Protein AF-A0A014N9P8-F1 (afdb_monomer_lite)

Foldseek 3Di:
DVVVVVVVVVVVVVVVVVLVCQLPPDKDFDAKDDPPLEIETEIQDHRPDPVSRVVVCVVCVVVRCVVHVQDDDPSHRQKYWYFNQVPHFDACPPDPWAADPPDDDRRRTGRGGTPKMWGQDPVRDIDIDD

Organism: NCBI:txid69222

Radius of gyration: 18.59 Å; chains: 1; bounding box: 50×36×54 Å

pLDDT: mean 93.54, std 6.25, range [63.34, 98.69]

Structure (mmCIF, N/CA/C/O backbone):
data_AF-A0A014N9P8-F1
#
_entry.id   AF-A0A014N9P8-F1
#
loop_
_atom_site.group_PDB
_atom_site.id
_atom_site.type_symbol
_atom_site.label_atom_id
_atom_site.label_alt_id
_atom_site.label_comp_id
_atom_site.label_asym_id
_atom_site.label_entity_id
_atom_site.label_seq_id
_atom_site.pdbx_PDB_ins_code
_atom_site.Cartn_x
_atom_site.Cartn_y
_atom_site.Cartn_z
_atom_site.occupancy
_atom_site.B_iso_or_equiv
_atom_site.auth_seq_id
_atom_site.auth_comp_id
_atom_site.auth_asym_id
_atom_site.auth_atom_id
_atom_site.pdbx_PDB_model_num
ATOM 1 N N . MET A 1 1 ? -34.669 -3.360 32.667 1.00 63.34 1 MET A N 1
ATOM 2 C CA . MET A 1 1 ? -33.679 -2.281 32.424 1.00 63.34 1 MET A CA 1
ATOM 3 C C . MET A 1 1 ? -32.235 -2.732 32.651 1.00 63.34 1 MET A C 1
ATOM 5 O O . MET A 1 1 ? -31.502 -2.771 31.678 1.00 63.34 1 MET A O 1
ATOM 9 N N . LYS A 1 2 ? -31.820 -3.167 33.856 1.00 69.12 2 LYS A N 1
ATOM 10 C CA . LYS A 1 2 ? -30.420 -3.582 34.131 1.00 69.12 2 LYS A CA 1
ATOM 11 C C . LYS A 1 2 ? -29.882 -4.689 33.203 1.00 69.12 2 LYS A C 1
ATOM 13 O O . LYS A 1 2 ? -28.796 -4.543 32.670 1.00 69.12 2 LYS A O 1
ATOM 18 N N . ARG A 1 3 ? -30.655 -5.754 32.942 1.00 73.12 3 ARG A N 1
ATOM 19 C CA . ARG A 1 3 ? -30.261 -6.848 32.021 1.00 73.12 3 ARG A CA 1
ATOM 20 C C . ARG A 1 3 ? -30.057 -6.391 30.569 1.00 73.12 3 ARG A C 1
ATOM 22 O O . ARG A 1 3 ? -29.154 -6.878 29.906 1.00 73.12 3 ARG A O 1
ATOM 29 N N . ILE A 1 4 ? -30.867 -5.435 30.113 1.00 80.25 4 ILE A N 1
ATOM 30 C CA . ILE A 1 4 ? -30.742 -4.837 28.776 1.00 80.25 4 ILE A CA 1
ATOM 31 C C . ILE A 1 4 ? -29.483 -3.961 28.726 1.00 80.25 4 ILE A C 1
ATOM 33 O O . ILE A 1 4 ? -28.699 -4.089 27.798 1.00 80.25 4 ILE A O 1
ATOM 37 N N . LEU A 1 5 ? -29.229 -3.167 29.774 1.00 83.31 5 LEU A N 1
ATOM 38 C CA . LEU A 1 5 ? -27.993 -2.387 29.921 1.00 83.31 5 LEU A CA 1
ATOM 39 C C . LEU A 1 5 ? -26.731 -3.265 29.898 1.00 83.31 5 LEU A C 1
ATOM 41 O O . LEU A 1 5 ? -25.787 -2.945 29.182 1.00 83.31 5 LEU A O 1
ATOM 45 N N . PHE A 1 6 ? -26.721 -4.383 30.633 1.00 85.50 6 PHE A N 1
ATOM 46 C CA . PHE A 1 6 ? -25.605 -5.337 30.608 1.00 85.50 6 PHE A CA 1
ATOM 47 C C . PHE A 1 6 ? -25.421 -5.983 29.228 1.00 85.50 6 PHE A C 1
ATOM 49 O O . PHE A 1 6 ? -24.288 -6.122 28.773 1.00 85.50 6 PHE A O 1
ATOM 56 N N . GLY A 1 7 ? -26.515 -6.325 28.539 1.00 90.12 7 GLY A N 1
ATOM 57 C CA . GLY A 1 7 ? -26.466 -6.835 27.166 1.00 90.12 7 GLY A CA 1
ATOM 58 C C . GLY A 1 7 ? -25.873 -5.821 26.183 1.00 90.12 7 GLY A C 1
ATOM 59 O O . GLY A 1 7 ? -24.963 -6.158 25.431 1.00 90.12 7 GLY A O 1
ATOM 60 N N . CYS A 1 8 ? -26.322 -4.564 26.230 1.00 91.69 8 CYS A N 1
ATOM 61 C CA . CYS A 1 8 ? -25.785 -3.490 25.392 1.00 91.69 8 CYS A CA 1
ATOM 62 C C . CYS A 1 8 ? -24.295 -3.243 25.655 1.00 91.69 8 CYS A C 1
ATOM 64 O O . CYS A 1 8 ? -23.521 -3.136 24.707 1.00 91.69 8 CYS A O 1
ATOM 66 N N . LEU A 1 9 ? -23.879 -3.204 26.925 1.00 94.19 9 LEU A N 1
ATOM 67 C CA . LEU A 1 9 ? -22.472 -3.029 27.286 1.00 94.19 9 LEU A CA 1
ATOM 68 C C . LEU A 1 9 ? -21.600 -4.155 26.714 1.00 94.19 9 LEU A C 1
ATOM 70 O O . LEU A 1 9 ? -20.532 -3.889 26.171 1.00 94.19 9 LEU A O 1
ATOM 74 N N . PHE A 1 10 ? -22.068 -5.403 26.785 1.00 95.00 10 PHE A N 1
ATOM 75 C CA . PHE A 1 10 ? -21.344 -6.551 26.242 1.00 95.00 10 PHE A CA 1
ATOM 76 C C . PHE A 1 10 ? -21.164 -6.464 24.720 1.00 95.00 10 PHE A C 1
ATOM 78 O O . PHE A 1 10 ? -20.062 -6.677 24.218 1.00 95.00 10 PHE A O 1
ATOM 85 N N . VAL A 1 11 ? -22.212 -6.074 23.987 1.00 96.44 11 VAL A N 1
ATOM 86 C CA . VAL A 1 11 ? -22.134 -5.873 22.530 1.00 96.44 11 VAL A CA 1
ATOM 87 C C . VAL A 1 11 ? -21.143 -4.761 22.174 1.00 96.44 11 VAL A C 1
ATOM 89 O O . VAL A 1 11 ? -20.332 -4.936 21.267 1.00 96.44 11 VAL A O 1
ATOM 92 N N . VAL A 1 12 ? -21.152 -3.648 22.914 1.00 96.56 12 VAL A N 1
ATOM 93 C CA . VAL A 1 12 ? -20.202 -2.541 22.707 1.00 96.56 12 VAL A CA 1
ATOM 94 C C . VAL A 1 12 ? -18.761 -3.000 22.938 1.00 96.56 12 VAL A C 1
ATOM 96 O O . VAL A 1 12 ? -17.890 -2.698 22.127 1.00 96.56 12 VAL A O 1
ATOM 99 N N . LEU A 1 13 ? -18.500 -3.780 23.990 1.00 97.00 13 LEU A N 1
ATOM 100 C CA . LEU A 1 13 ? -17.162 -4.315 24.260 1.00 97.00 13 LEU A CA 1
ATOM 101 C C . LEU A 1 13 ? -16.676 -5.256 23.149 1.00 97.00 13 LEU A C 1
ATOM 103 O O . LEU A 1 13 ? -15.519 -5.157 22.738 1.00 97.00 13 LEU A O 1
ATOM 107 N N . ILE A 1 14 ? -17.550 -6.119 22.620 1.00 97.44 14 ILE A N 1
ATOM 108 C CA . ILE A 1 14 ? -17.218 -6.985 21.477 1.00 97.44 14 ILE A CA 1
ATOM 109 C C . ILE A 1 14 ? -16.903 -6.149 20.237 1.00 97.44 14 ILE A C 1
ATOM 111 O O . ILE A 1 14 ? -15.917 -6.424 19.550 1.00 97.44 14 ILE A O 1
ATOM 115 N N . ALA A 1 15 ? -17.710 -5.125 19.950 1.00 96.81 15 ALA A N 1
ATOM 116 C CA . ALA A 1 15 ? -17.495 -4.251 18.802 1.00 96.81 15 ALA A CA 1
ATOM 117 C C . ALA A 1 15 ? -16.147 -3.523 18.902 1.00 96.81 15 ALA A C 1
ATOM 119 O O . ALA A 1 15 ? -15.374 -3.530 17.944 1.00 96.81 15 ALA A O 1
ATOM 120 N N . ILE A 1 16 ? -15.821 -2.981 20.079 1.00 96.56 16 ILE A N 1
ATOM 121 C CA . ILE A 1 16 ? -14.535 -2.329 20.350 1.00 96.56 16 ILE A CA 1
ATOM 122 C C . ILE A 1 16 ? -13.377 -3.321 20.183 1.00 96.56 16 ILE A C 1
ATOM 124 O O . ILE A 1 16 ? -12.419 -3.033 19.466 1.00 96.56 16 ILE A O 1
ATOM 128 N N . GLY A 1 17 ? -13.466 -4.507 20.792 1.00 97.25 17 GLY A N 1
ATOM 129 C CA . GLY A 1 17 ? -12.430 -5.538 20.680 1.00 97.25 17 GLY A CA 1
ATOM 130 C C . GLY A 1 17 ? -12.198 -5.980 19.233 1.00 97.25 17 GLY A C 1
ATOM 131 O O . GLY A 1 17 ? -11.056 -6.076 18.784 1.00 97.25 17 GLY A O 1
ATOM 132 N N . THR A 1 18 ? -13.279 -6.165 18.474 1.00 96.62 18 THR A N 1
ATOM 133 C CA . THR A 1 18 ? -13.226 -6.516 17.048 1.00 96.62 18 THR A CA 1
ATOM 134 C C . THR A 1 18 ? -12.590 -5.395 16.232 1.00 96.62 18 THR A C 1
ATOM 136 O O . THR A 1 18 ? -11.718 -5.653 15.406 1.00 96.62 18 THR A O 1
ATOM 139 N N . PHE A 1 19 ? -12.970 -4.143 16.490 1.00 96.62 19 PHE A N 1
ATOM 140 C CA . PHE A 1 19 ? -12.405 -2.979 15.817 1.00 96.62 19 PHE A CA 1
ATOM 141 C C . PHE A 1 19 ? -10.894 -2.851 16.055 1.00 96.62 19 PHE A C 1
ATOM 143 O O . PHE A 1 19 ? -10.130 -2.649 15.106 1.00 96.62 19 PHE A O 1
ATOM 150 N N . PHE A 1 20 ? -10.440 -3.028 17.299 1.00 95.94 20 PHE A N 1
ATOM 151 C CA . PHE A 1 20 ? -9.013 -3.036 17.617 1.00 95.94 20 PHE A CA 1
ATOM 152 C C . PHE A 1 20 ? -8.287 -4.197 16.939 1.00 95.94 20 PHE A C 1
ATOM 154 O O . PHE A 1 20 ? -7.229 -3.987 16.346 1.00 95.94 20 PHE A O 1
ATOM 161 N N . TRP A 1 21 ? -8.851 -5.404 16.965 1.00 96.25 21 TRP A N 1
ATOM 162 C CA . TRP A 1 21 ? -8.252 -6.558 16.297 1.00 96.25 21 TRP A CA 1
ATOM 163 C C . TRP A 1 21 ? -8.127 -6.349 14.779 1.00 96.25 21 TRP A C 1
ATOM 165 O O . TRP A 1 21 ? -7.069 -6.613 14.206 1.00 96.25 21 TRP A O 1
ATOM 175 N N . LEU A 1 22 ? -9.158 -5.803 14.125 1.00 94.88 22 LEU A N 1
ATOM 176 C CA . LEU A 1 22 ? -9.151 -5.549 12.681 1.00 94.88 22 LEU A CA 1
ATOM 177 C C . LEU A 1 22 ? -8.099 -4.518 12.251 1.00 94.88 22 LEU A C 1
ATOM 179 O O . LEU A 1 22 ? -7.551 -4.655 11.162 1.00 94.88 22 LEU A O 1
ATOM 183 N N . ASN A 1 23 ? -7.778 -3.534 13.094 1.00 95.19 23 ASN A N 1
ATOM 184 C CA . ASN A 1 23 ? -6.745 -2.537 12.792 1.00 95.19 23 ASN A CA 1
ATOM 185 C C . ASN A 1 23 ? -5.313 -2.999 13.115 1.00 95.19 23 ASN A C 1
ATOM 187 O O . ASN A 1 23 ? -4.370 -2.439 12.566 1.00 95.19 23 ASN A O 1
ATOM 191 N N . ASN A 1 24 ? -5.138 -4.004 13.981 1.00 92.50 24 ASN A N 1
ATOM 192 C CA . ASN A 1 24 ? -3.812 -4.461 14.431 1.00 92.50 24 ASN A CA 1
ATOM 193 C C . ASN A 1 24 ? -3.404 -5.840 13.891 1.00 92.50 24 ASN A C 1
ATOM 195 O O . ASN A 1 24 ? -2.272 -6.277 14.103 1.00 92.50 24 ASN A O 1
ATOM 199 N N . ARG A 1 25 ? -4.303 -6.555 13.206 1.00 93.94 25 ARG A N 1
ATOM 200 C CA . ARG A 1 25 ? -3.975 -7.828 12.549 1.00 93.94 25 ARG A CA 1
ATOM 201 C C . ARG A 1 25 ? -2.889 -7.636 11.491 1.00 93.94 25 ARG A C 1
ATOM 203 O O . ARG A 1 25 ? -2.851 -6.626 10.793 1.00 93.94 25 ARG A O 1
ATOM 210 N N . SER A 1 26 ? -2.038 -8.647 11.337 1.00 95.12 26 SER A N 1
ATOM 211 C CA . SER A 1 26 ? -0.951 -8.605 10.365 1.00 95.12 26 SER A CA 1
ATOM 212 C C . SER A 1 26 ? -1.462 -8.502 8.924 1.00 95.12 26 SER A C 1
ATOM 214 O O . SER A 1 26 ? -2.459 -9.127 8.521 1.00 95.12 26 SER A O 1
ATOM 216 N N . VAL A 1 27 ? -0.733 -7.702 8.151 1.00 98.25 27 VAL A N 1
ATOM 217 C CA . VAL A 1 27 ? -0.870 -7.578 6.702 1.00 98.25 27 VAL A CA 1
ATOM 218 C C . VAL A 1 27 ? 0.198 -8.442 6.050 1.00 98.25 27 VAL A C 1
ATOM 220 O O . VAL A 1 27 ? 1.367 -8.400 6.429 1.00 98.25 27 VAL A O 1
ATOM 223 N N . THR A 1 28 ? -0.210 -9.223 5.060 1.00 98.25 28 THR A N 1
ATOM 224 C CA . THR A 1 28 ? 0.690 -10.022 4.233 1.00 98.25 28 THR A CA 1
ATOM 225 C C . THR A 1 28 ? 0.822 -9.339 2.886 1.00 98.25 28 THR A C 1
ATOM 227 O O . THR A 1 28 ? -0.183 -9.145 2.201 1.00 98.25 28 THR A O 1
ATOM 230 N N . VAL A 1 29 ? 2.057 -9.002 2.516 1.00 98.56 29 VAL A N 1
ATOM 231 C CA . VAL A 1 29 ? 2.391 -8.501 1.181 1.00 98.56 29 VAL A CA 1
ATOM 232 C C . VAL A 1 29 ? 2.647 -9.696 0.277 1.00 98.56 29 VAL A C 1
ATOM 234 O O . VAL A 1 29 ? 3.582 -10.468 0.508 1.00 98.56 29 VAL A O 1
ATOM 237 N N . ILE A 1 30 ? 1.763 -9.867 -0.694 1.00 98.12 30 ILE A N 1
ATOM 238 C CA . ILE A 1 30 ? 1.678 -11.045 -1.553 1.00 98.12 30 ILE A CA 1
ATOM 239 C C . ILE A 1 30 ? 2.606 -10.855 -2.740 1.00 98.12 30 ILE A C 1
ATOM 241 O O . ILE A 1 30 ? 3.478 -11.693 -2.952 1.00 98.12 30 ILE A O 1
ATOM 245 N N . ASP A 1 31 ? 2.468 -9.728 -3.434 1.00 97.62 31 ASP A N 1
ATOM 246 C CA . ASP A 1 31 ? 3.249 -9.433 -4.629 1.00 97.62 31 ASP A CA 1
ATOM 247 C C . ASP A 1 31 ? 3.417 -7.920 -4.845 1.00 97.62 31 ASP A C 1
ATOM 249 O O . ASP A 1 31 ? 2.795 -7.105 -4.148 1.00 97.62 31 AS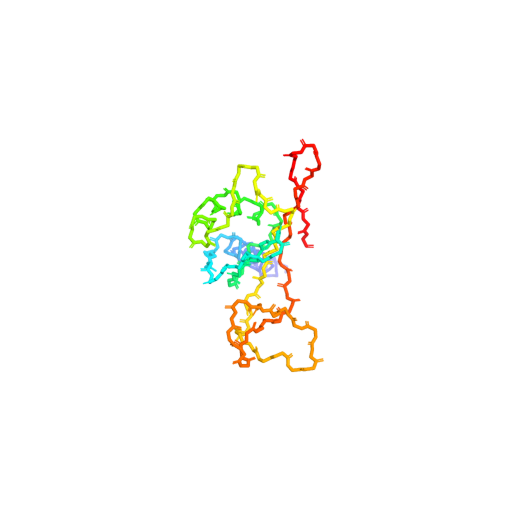P A O 1
ATOM 253 N N . GLY A 1 32 ? 4.281 -7.545 -5.780 1.00 97.12 32 GLY A N 1
ATOM 254 C CA . GLY A 1 32 ? 4.555 -6.167 -6.142 1.00 97.12 32 GLY A CA 1
ATOM 255 C C . GLY A 1 32 ? 5.070 -6.050 -7.570 1.00 97.12 32 GLY A C 1
ATOM 256 O O . GLY A 1 32 ? 6.019 -6.729 -7.949 1.00 97.12 32 GLY A O 1
ATOM 257 N N . HIS A 1 33 ? 4.475 -5.135 -8.327 1.00 95.75 33 HIS A N 1
ATOM 258 C CA . HIS A 1 33 ? 4.806 -4.866 -9.722 1.00 95.75 33 HIS A CA 1
ATOM 259 C C . HIS A 1 33 ? 5.255 -3.415 -9.870 1.00 95.75 33 HIS A C 1
ATOM 261 O O . HIS A 1 33 ? 4.723 -2.515 -9.215 1.00 95.75 33 HIS A O 1
ATOM 267 N N . TYR A 1 34 ? 6.237 -3.171 -10.734 1.00 93.00 34 TYR A N 1
ATOM 268 C CA . TYR A 1 34 ? 6.666 -1.825 -11.100 1.00 93.00 34 TYR A CA 1
ATOM 269 C C . TYR A 1 34 ? 6.696 -1.697 -12.618 1.00 93.00 34 TYR A C 1
ATOM 271 O O . TYR A 1 34 ? 7.602 -2.194 -13.286 1.00 93.00 34 TYR A O 1
ATOM 279 N N . VAL A 1 35 ? 5.682 -1.028 -13.166 1.00 84.19 35 VAL A N 1
ATOM 280 C CA . VAL A 1 35 ? 5.466 -0.927 -14.610 1.00 84.19 35 VAL A CA 1
ATOM 281 C C . VAL A 1 35 ? 5.108 0.513 -14.974 1.00 84.19 35 VAL A C 1
ATOM 283 O O . VAL A 1 35 ? 4.285 1.169 -14.329 1.00 84.19 35 VAL A O 1
ATOM 286 N N . ARG A 1 36 ? 5.751 1.028 -16.033 1.00 81.19 36 ARG A N 1
ATOM 287 C CA . ARG A 1 36 ? 5.480 2.353 -16.633 1.00 81.19 36 ARG A CA 1
ATOM 288 C C . ARG A 1 36 ? 5.507 3.520 -15.625 1.00 81.19 36 ARG A C 1
ATOM 290 O O . ARG A 1 36 ? 4.719 4.453 -15.730 1.00 81.19 36 ARG A O 1
ATOM 297 N N . GLY A 1 37 ? 6.415 3.481 -14.647 1.00 82.81 37 GLY A N 1
ATOM 298 C CA . GLY A 1 37 ? 6.586 4.566 -13.667 1.00 82.81 37 GLY A CA 1
ATOM 299 C C . GLY A 1 37 ? 5.556 4.581 -12.530 1.00 82.81 37 GLY A C 1
ATOM 300 O O . GLY A 1 37 ? 5.541 5.520 -11.732 1.00 82.81 37 GLY A O 1
ATOM 301 N N . SER A 1 38 ? 4.730 3.538 -12.431 1.00 90.50 38 SER A N 1
ATOM 302 C CA . SER A 1 38 ? 3.800 3.298 -11.326 1.00 90.50 38 SER A CA 1
ATOM 303 C C . SER A 1 38 ? 4.131 1.976 -10.641 1.00 90.50 38 SER A C 1
ATOM 305 O O . SER A 1 38 ? 4.625 1.055 -11.294 1.00 90.50 38 SER A O 1
ATOM 307 N N . ALA A 1 39 ? 3.880 1.882 -9.338 1.00 95.69 39 ALA A N 1
ATOM 308 C CA . ALA A 1 39 ? 4.013 0.625 -8.612 1.00 95.69 39 ALA A CA 1
ATOM 309 C C . ALA A 1 39 ? 2.651 0.118 -8.141 1.00 95.69 39 ALA A C 1
ATOM 311 O O . ALA A 1 39 ? 1.794 0.893 -7.713 1.00 95.69 39 ALA A O 1
ATOM 312 N N . GLN A 1 40 ? 2.465 -1.192 -8.188 1.00 97.12 40 GLN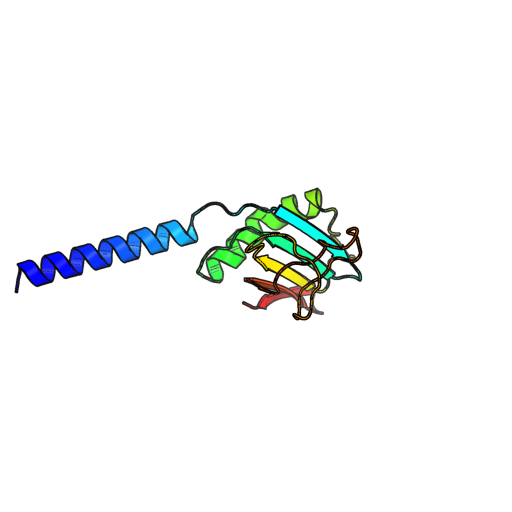 A N 1
ATOM 313 C CA . GLN A 1 40 ? 1.299 -1.886 -7.668 1.00 97.12 40 GLN A CA 1
ATOM 314 C C . GLN A 1 40 ? 1.768 -2.811 -6.554 1.00 97.12 40 GLN A C 1
ATOM 316 O O . GLN A 1 40 ? 2.649 -3.634 -6.770 1.00 97.12 40 GLN A O 1
ATOM 321 N N . VAL A 1 41 ? 1.200 -2.679 -5.360 1.00 98.25 41 VAL A N 1
ATOM 322 C CA . VAL A 1 41 ? 1.505 -3.542 -4.213 1.00 98.25 41 VAL A CA 1
ATOM 323 C C . VAL A 1 41 ? 0.256 -4.331 -3.869 1.00 98.25 41 VAL A C 1
ATOM 325 O O . VAL A 1 41 ? -0.803 -3.756 -3.627 1.00 98.25 41 VAL A O 1
ATOM 328 N N . ILE A 1 42 ? 0.368 -5.651 -3.829 1.00 98.44 42 ILE A N 1
ATOM 329 C CA . ILE A 1 42 ? -0.765 -6.542 -3.602 1.00 98.44 42 ILE A CA 1
ATOM 330 C C . ILE A 1 42 ? -0.681 -7.077 -2.181 1.00 98.44 42 ILE A C 1
ATOM 332 O O . ILE A 1 42 ? 0.303 -7.706 -1.778 1.00 98.44 42 ILE A O 1
ATOM 336 N N . VAL A 1 43 ? -1.732 -6.840 -1.405 1.00 98.69 43 VAL A N 1
ATOM 337 C CA . VAL A 1 43 ? -1.818 -7.266 -0.008 1.00 98.69 43 VAL A CA 1
ATOM 338 C C . VAL A 1 43 ? -3.087 -8.062 0.235 1.00 98.69 43 VAL A C 1
ATOM 340 O O . VAL A 1 43 ? -4.095 -7.917 -0.453 1.00 98.69 43 VAL A O 1
ATOM 343 N N . ASN A 1 44 ? -3.079 -8.903 1.262 1.00 98.12 44 ASN A N 1
ATOM 344 C CA . ASN A 1 44 ? -4.293 -9.625 1.643 1.00 98.12 44 ASN A CA 1
ATOM 345 C C . ASN A 1 44 ? -5.372 -8.723 2.273 1.00 98.12 44 ASN A C 1
ATOM 347 O O . ASN A 1 44 ? -6.525 -9.140 2.349 1.00 98.12 44 ASN A O 1
ATOM 351 N N . ARG A 1 45 ? -4.991 -7.558 2.810 1.00 97.12 45 ARG A N 1
ATOM 352 C CA . ARG A 1 45 ? -5.843 -6.553 3.479 1.00 97.12 45 ARG A CA 1
ATOM 353 C C . ARG A 1 45 ? -4.996 -5.364 3.934 1.00 97.12 45 ARG A C 1
ATOM 355 O O . ARG A 1 45 ? -3.783 -5.497 4.046 1.00 97.12 45 ARG A O 1
ATOM 362 N N . LEU A 1 46 ? -5.652 -4.282 4.340 1.00 97.88 46 LEU A N 1
ATOM 363 C CA . LEU A 1 46 ? -5.073 -3.223 5.170 1.00 97.88 46 LEU A CA 1
ATOM 364 C C . LEU A 1 46 ? -5.909 -3.020 6.451 1.00 97.88 46 LEU A C 1
ATOM 366 O O . LEU A 1 46 ? -7.023 -3.550 6.535 1.00 97.88 46 LEU A O 1
ATOM 370 N N . PRO A 1 47 ? -5.391 -2.286 7.457 1.00 97.56 47 PRO A N 1
ATOM 371 C CA . PRO A 1 47 ? -6.197 -1.781 8.568 1.00 97.56 47 PRO A CA 1
ATOM 372 C C . PRO A 1 47 ? -7.430 -0.999 8.091 1.00 97.56 47 PRO A C 1
ATOM 374 O O . PRO A 1 47 ? -7.465 -0.496 6.969 1.00 97.56 47 PRO A O 1
ATOM 377 N N . LEU A 1 48 ? -8.441 -0.879 8.954 1.00 95.56 48 LEU A N 1
A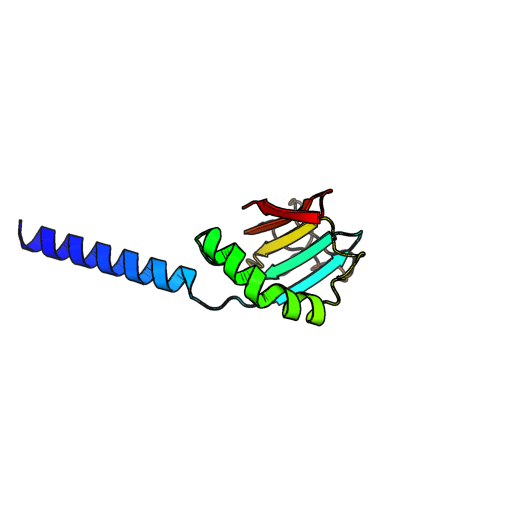TOM 378 C CA . LEU A 1 48 ? -9.692 -0.196 8.611 1.00 95.56 48 LEU A CA 1
ATOM 379 C C . LEU A 1 48 ? -9.522 1.322 8.560 1.00 95.56 48 LEU A C 1
ATOM 381 O O . LEU A 1 48 ? -10.014 1.964 7.641 1.00 95.56 48 LEU A O 1
ATOM 385 N N . LEU A 1 49 ? -8.854 1.888 9.565 1.00 97.06 49 LEU A N 1
ATOM 386 C CA . LEU A 1 49 ? -8.646 3.326 9.664 1.00 97.06 49 LEU A CA 1
ATOM 387 C C . LEU A 1 49 ? -7.566 3.782 8.692 1.00 97.06 49 LEU A C 1
ATOM 389 O O . LEU A 1 49 ? -6.462 3.241 8.705 1.00 97.06 49 LEU A O 1
ATOM 393 N N . ASP A 1 50 ? -7.837 4.856 7.963 1.00 97.81 50 ASP A N 1
ATOM 394 C CA . ASP A 1 50 ? -6.898 5.466 7.018 1.00 97.81 50 ASP A CA 1
ATOM 395 C C . ASP A 1 50 ? -5.563 5.836 7.674 1.00 97.81 50 ASP A C 1
ATOM 397 O O . ASP A 1 50 ? -4.497 5.482 7.175 1.00 97.81 50 ASP A O 1
ATOM 401 N N . SER A 1 51 ? -5.597 6.395 8.887 1.00 96.81 51 SER A N 1
ATOM 402 C CA . SER A 1 51 ? -4.385 6.652 9.681 1.00 96.81 51 SER A CA 1
ATOM 403 C C . SER A 1 51 ? -3.576 5.384 9.985 1.00 96.81 51 SER A C 1
ATOM 405 O O . SER A 1 51 ? -2.347 5.417 10.043 1.00 96.81 51 SER A O 1
ATOM 407 N N . SER A 1 52 ? -4.249 4.245 10.158 1.00 97.38 52 SER A N 1
ATOM 408 C CA . SER A 1 52 ? -3.596 2.952 10.378 1.00 97.38 52 SER A CA 1
ATOM 409 C C . SER A 1 52 ? -3.056 2.358 9.074 1.00 97.38 52 SER A C 1
ATOM 411 O O . SER A 1 52 ? -1.996 1.732 9.104 1.00 97.38 52 SER A O 1
ATOM 413 N N . LYS A 1 53 ? -3.719 2.587 7.930 1.00 98.31 53 LYS A N 1
ATOM 414 C CA . LYS A 1 53 ? -3.206 2.232 6.593 1.00 98.31 53 LYS A CA 1
ATOM 415 C C . LYS A 1 53 ? -1.916 2.998 6.277 1.00 98.31 53 LYS A C 1
ATOM 417 O O . LYS A 1 53 ? -0.924 2.374 5.903 1.00 98.31 53 LYS A O 1
ATOM 422 N N . VAL A 1 54 ? -1.903 4.312 6.522 1.00 98.31 54 VAL A N 1
ATOM 423 C CA . VAL A 1 54 ? -0.718 5.175 6.359 1.00 98.31 54 VAL A CA 1
ATOM 424 C C . VAL A 1 54 ? 0.419 4.695 7.247 1.00 98.31 54 VAL A C 1
ATOM 426 O O . VAL A 1 54 ? 1.496 4.385 6.748 1.00 98.31 54 VAL A O 1
ATOM 429 N N . LYS A 1 55 ? 0.163 4.517 8.550 1.00 97.88 55 LYS A N 1
ATOM 430 C CA . LYS A 1 55 ? 1.173 4.021 9.494 1.00 97.88 55 LYS A CA 1
ATOM 431 C C . LYS A 1 55 ? 1.726 2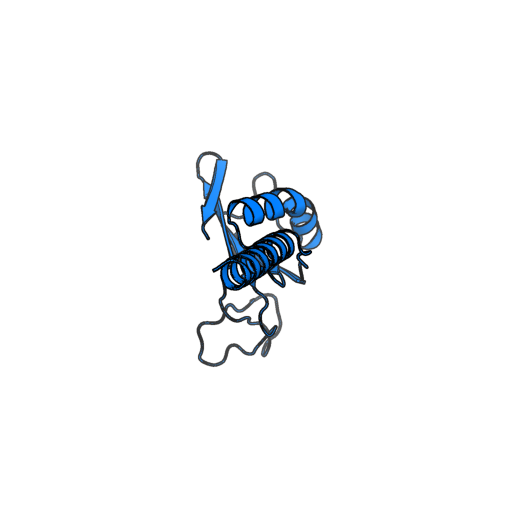.655 9.086 1.00 97.88 55 LYS A C 1
ATOM 433 O O . LYS A 1 55 ? 2.916 2.386 9.252 1.00 97.88 55 LYS A O 1
ATOM 438 N N . TRP A 1 56 ? 0.876 1.764 8.578 1.00 98.25 56 TRP A N 1
ATOM 439 C CA . TRP A 1 56 ? 1.333 0.485 8.050 1.00 98.25 56 TRP A CA 1
ATOM 440 C C . TRP A 1 56 ? 2.284 0.691 6.865 1.00 98.25 56 TRP A C 1
ATOM 442 O O . TRP A 1 56 ? 3.372 0.115 6.867 1.00 98.25 56 TRP A O 1
ATOM 452 N N . TRP A 1 57 ? 1.926 1.532 5.894 1.00 97.94 57 TRP A N 1
ATOM 453 C CA . TRP A 1 57 ? 2.781 1.800 4.740 1.00 97.94 57 TRP A CA 1
ATOM 454 C C . TRP A 1 57 ? 4.110 2.430 5.148 1.00 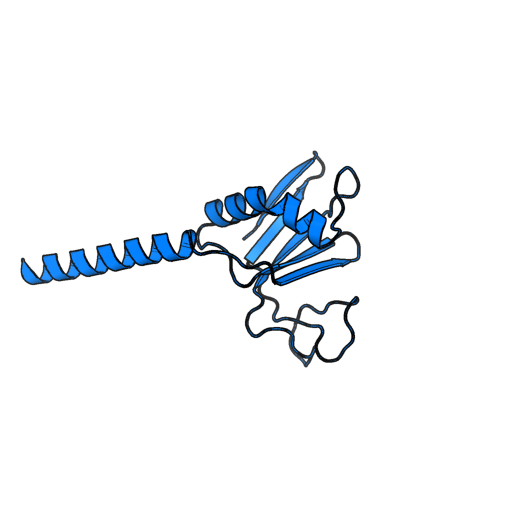97.94 57 TRP A C 1
ATOM 456 O O . TRP A 1 57 ? 5.159 1.922 4.762 1.00 97.94 57 TRP A O 1
ATOM 466 N N . GLU A 1 58 ? 4.096 3.449 6.003 1.00 97.38 58 GLU A N 1
ATOM 467 C CA . GLU A 1 58 ? 5.309 4.110 6.496 1.00 97.38 58 GLU A CA 1
ATOM 468 C C . GLU A 1 58 ? 6.296 3.124 7.133 1.00 97.38 58 GLU A C 1
ATOM 470 O O . GLU A 1 58 ? 7.494 3.182 6.853 1.00 97.38 58 GLU A O 1
ATOM 475 N N . ASN A 1 59 ? 5.790 2.167 7.916 1.00 97.94 59 ASN A N 1
ATOM 476 C CA . ASN A 1 59 ? 6.611 1.161 8.590 1.00 97.94 59 ASN A CA 1
ATOM 477 C C . ASN A 1 59 ? 7.142 0.059 7.656 1.00 97.94 59 ASN A C 1
ATOM 479 O O . ASN A 1 59 ? 8.145 -0.574 7.979 1.00 97.94 59 ASN A O 1
ATOM 483 N N . ASN A 1 60 ? 6.472 -0.212 6.531 1.00 98.06 60 ASN A N 1
ATOM 484 C CA . ASN A 1 60 ? 6.769 -1.373 5.680 1.00 98.06 60 ASN A CA 1
ATOM 485 C C . ASN A 1 60 ? 7.332 -1.003 4.303 1.00 98.06 60 ASN A C 1
ATOM 487 O O . ASN A 1 60 ? 7.944 -1.853 3.652 1.00 98.06 60 ASN A O 1
ATOM 491 N N . GLN A 1 61 ? 7.171 0.245 3.853 1.00 96.62 61 GLN A N 1
ATOM 492 C CA . GLN A 1 61 ? 7.476 0.654 2.481 1.00 96.62 61 GLN A CA 1
ATOM 493 C C . GLN A 1 61 ? 8.913 0.348 2.070 1.00 96.62 61 GLN A C 1
ATOM 495 O O . GLN A 1 61 ? 9.139 -0.070 0.941 1.00 96.62 61 GLN A O 1
ATOM 500 N N . LYS A 1 62 ? 9.882 0.499 2.979 1.00 96.31 62 LYS A N 1
ATOM 501 C CA . LYS A 1 62 ? 11.290 0.220 2.684 1.00 96.31 62 LYS A CA 1
ATOM 502 C C . LYS A 1 62 ? 11.491 -1.251 2.308 1.00 96.31 62 LYS A C 1
ATOM 504 O O . LYS A 1 62 ? 11.990 -1.537 1.229 1.00 96.31 62 LYS A O 1
ATOM 509 N N . ALA A 1 63 ? 11.018 -2.166 3.154 1.00 97.38 63 ALA A N 1
ATOM 510 C CA . ALA A 1 63 ? 11.145 -3.603 2.924 1.00 97.38 63 ALA A CA 1
ATOM 511 C C . ALA A 1 63 ? 10.361 -4.068 1.685 1.00 97.38 63 ALA A C 1
ATOM 513 O O . ALA A 1 63 ? 10.829 -4.924 0.940 1.00 97.38 63 ALA A O 1
ATOM 514 N N . ILE A 1 64 ? 9.178 -3.493 1.438 1.00 98.00 64 ILE A N 1
ATOM 515 C CA . ILE A 1 64 ? 8.375 -3.790 0.242 1.00 98.00 64 ILE A CA 1
ATOM 516 C C . ILE A 1 64 ? 9.132 -3.370 -1.016 1.00 98.00 64 ILE A C 1
ATOM 518 O O . ILE A 1 64 ? 9.261 -4.153 -1.954 1.00 98.00 64 ILE A O 1
ATOM 522 N N . ARG A 1 65 ? 9.656 -2.144 -1.029 1.00 95.88 65 ARG A N 1
ATOM 523 C CA . ARG A 1 65 ? 10.369 -1.608 -2.186 1.00 95.88 65 ARG A CA 1
ATOM 524 C C . ARG A 1 65 ? 11.645 -2.384 -2.479 1.00 95.88 65 ARG A C 1
ATOM 526 O O . ARG A 1 65 ? 11.882 -2.709 -3.634 1.00 95.88 65 ARG A O 1
ATOM 533 N N . GLU A 1 66 ? 12.402 -2.746 -1.446 1.00 96.19 66 GLU A N 1
ATOM 534 C CA . GLU A 1 66 ? 13.575 -3.617 -1.579 1.00 96.19 66 GLU A CA 1
ATOM 535 C C . GLU A 1 66 ? 13.194 -4.991 -2.150 1.00 96.19 66 GLU A C 1
ATOM 537 O O . GLU A 1 66 ? 13.820 -5.451 -3.101 1.00 96.19 66 GLU A O 1
ATOM 542 N N . LYS A 1 67 ? 12.134 -5.625 -1.630 1.00 97.00 67 LYS A N 1
ATOM 543 C CA . LYS A 1 67 ? 11.696 -6.962 -2.065 1.00 97.00 67 LYS A CA 1
ATOM 544 C C . LYS A 1 67 ? 11.251 -7.004 -3.530 1.00 97.00 67 LYS A C 1
ATOM 546 O O 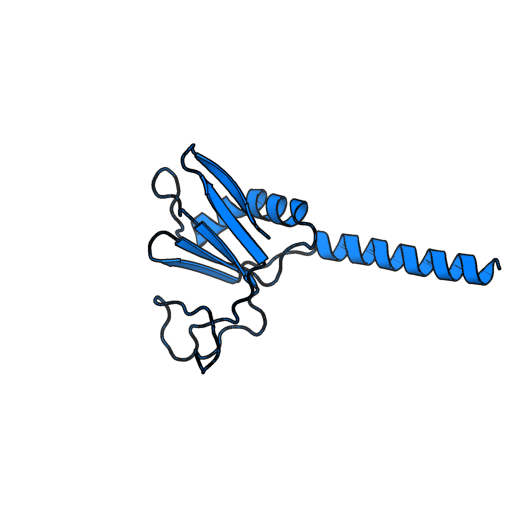. LYS A 1 67 ? 11.542 -7.977 -4.220 1.00 97.00 67 LYS A O 1
ATOM 551 N N . PHE A 1 68 ? 10.530 -5.983 -3.988 1.00 95.75 68 PHE A N 1
ATOM 552 C CA . PHE A 1 68 ? 9.941 -5.939 -5.333 1.00 95.75 68 PHE A CA 1
ATOM 553 C C . PHE A 1 68 ? 10.686 -5.004 -6.290 1.00 95.75 68 PHE A C 1
ATOM 555 O O . PHE A 1 68 ? 10.169 -4.672 -7.351 1.00 95.75 68 PHE A O 1
ATOM 562 N N . HIS A 1 69 ? 11.899 -4.579 -5.924 1.00 94.12 69 HIS A N 1
ATOM 563 C CA . HIS A 1 69 ? 12.751 -3.707 -6.738 1.00 94.12 69 HIS A CA 1
ATOM 564 C C . HIS A 1 69 ? 12.048 -2.415 -7.196 1.00 94.12 69 HIS A C 1
ATOM 566 O O . HIS A 1 69 ? 12.305 -1.902 -8.285 1.00 94.12 69 HIS A O 1
ATOM 572 N N . ILE A 1 70 ? 11.158 -1.874 -6.358 1.00 94.44 70 ILE A N 1
ATOM 573 C CA . ILE A 1 70 ? 10.480 -0.605 -6.631 1.00 94.44 70 ILE A CA 1
ATOM 574 C C . ILE A 1 70 ? 11.495 0.518 -6.373 1.00 94.44 70 ILE A C 1
ATOM 576 O O . ILE A 1 70 ? 11.995 0.630 -5.248 1.00 94.44 70 ILE A O 1
ATOM 580 N N . PRO A 1 71 ? 11.800 1.365 -7.370 1.00 91.25 71 PRO A N 1
ATOM 581 C CA . PRO A 1 71 ? 12.857 2.360 -7.250 1.00 91.25 71 PRO A CA 1
ATOM 582 C C . PRO A 1 71 ? 12.574 3.415 -6.174 1.00 91.25 71 PRO A C 1
ATOM 584 O O . PRO A 1 71 ? 11.431 3.674 -5.790 1.00 91.25 71 PRO A O 1
ATOM 587 N N . GLN A 1 72 ? 13.657 4.033 -5.703 1.00 85.31 72 GLN A N 1
ATOM 588 C CA . GLN A 1 72 ? 13.688 5.138 -4.742 1.00 85.31 72 GLN A CA 1
ATOM 589 C C . GLN A 1 72 ? 14.724 6.179 -5.194 1.00 85.31 72 GLN A C 1
ATOM 591 O O . GLN A 1 72 ? 15.555 5.891 -6.055 1.00 85.31 72 GLN A O 1
ATOM 596 N N . ASN A 1 73 ? 14.723 7.366 -4.579 1.00 77.94 73 ASN A N 1
ATOM 597 C CA . ASN A 1 73 ? 15.783 8.380 -4.718 1.00 77.94 73 ASN A CA 1
ATOM 598 C C . ASN A 1 73 ? 15.923 8.941 -6.144 1.00 77.94 73 ASN A C 1
ATOM 600 O O . ASN A 1 73 ? 16.934 8.762 -6.819 1.00 77.94 73 ASN A O 1
ATOM 604 N N . GLY A 1 74 ? 14.896 9.659 -6.603 1.00 72.75 74 GLY A N 1
ATOM 605 C CA . GLY A 1 74 ? 14.910 10.355 -7.900 1.00 72.75 74 GLY A CA 1
ATOM 606 C C . GLY A 1 74 ? 14.283 9.566 -9.050 1.00 72.75 74 GLY A C 1
ATOM 607 O O . GLY A 1 74 ? 13.982 10.151 -10.084 1.00 72.75 74 GLY A O 1
ATOM 608 N N . GLN A 1 75 ? 13.996 8.281 -8.833 1.00 81.12 75 GLN A N 1
ATOM 609 C CA . GLN A 1 75 ? 13.182 7.439 -9.720 1.00 81.12 75 GLN A CA 1
ATOM 610 C C . GLN A 1 75 ? 11.922 6.903 -9.021 1.00 81.12 75 GLN A C 1
ATOM 612 O O . GLN A 1 75 ? 11.322 5.936 -9.480 1.00 81.12 75 GLN A O 1
ATOM 617 N N . ASP A 1 76 ? 11.529 7.515 -7.898 1.00 84.81 76 ASP A N 1
ATOM 618 C CA . ASP A 1 76 ? 10.327 7.118 -7.168 1.00 84.81 76 ASP A CA 1
ATOM 619 C C . ASP A 1 76 ? 9.093 7.118 -8.083 1.00 84.81 76 ASP A C 1
ATOM 621 O O . ASP A 1 76 ? 8.908 8.080 -8.840 1.00 84.81 76 ASP A O 1
ATOM 625 N N . PRO A 1 77 ? 8.234 6.082 -7.996 1.00 89.75 77 PRO A N 1
ATOM 626 C CA . PRO A 1 77 ? 6.976 6.058 -8.725 1.00 89.75 77 PRO A CA 1
ATOM 627 C C . PRO A 1 77 ? 6.162 7.323 -8.443 1.00 89.75 77 PRO A C 1
ATOM 629 O O . PRO A 1 77 ? 6.085 7.775 -7.298 1.00 89.75 77 PRO A O 1
ATOM 632 N N . LEU A 1 78 ? 5.518 7.871 -9.476 1.00 91.69 78 LEU A N 1
ATOM 633 C CA . LEU A 1 78 ? 4.571 8.979 -9.290 1.00 91.69 78 LEU A CA 1
ATOM 634 C C . LEU A 1 78 ? 3.366 8.529 -8.452 1.00 91.69 78 LEU A C 1
ATOM 636 O O . LEU A 1 78 ? 2.814 9.303 -7.673 1.00 91.69 78 LEU A O 1
ATOM 640 N N . LEU A 1 79 ? 2.987 7.265 -8.636 1.00 94.94 79 LEU A N 1
ATOM 641 C CA . LEU A 1 79 ? 1.849 6.623 -8.011 1.00 94.94 79 LEU A CA 1
ATOM 642 C C . LEU A 1 79 ? 2.242 5.224 -7.540 1.00 94.94 79 LEU A C 1
ATOM 644 O O . LEU A 1 79 ? 2.787 4.426 -8.311 1.00 94.94 79 LEU A O 1
ATOM 648 N N . ILE A 1 80 ? 1.904 4.924 -6.292 1.00 97.25 80 ILE A N 1
ATOM 649 C CA . ILE A 1 80 ? 1.888 3.569 -5.748 1.00 97.25 80 ILE A CA 1
ATOM 650 C C . ILE A 1 80 ? 0.444 3.233 -5.398 1.00 97.25 80 ILE A C 1
ATOM 652 O O . ILE A 1 80 ? -0.177 3.935 -4.606 1.00 97.25 80 ILE A O 1
ATOM 656 N N . VAL A 1 81 ? -0.088 2.161 -5.974 1.00 97.75 81 VAL A N 1
ATOM 657 C CA . VAL A 1 81 ? -1.445 1.684 -5.687 1.00 97.75 81 VAL A CA 1
ATOM 658 C C . VAL A 1 81 ? -1.363 0.402 -4.880 1.00 97.75 81 VAL A C 1
ATOM 660 O O . VAL A 1 81 ? -0.669 -0.537 -5.273 1.00 97.75 81 VAL A O 1
ATOM 663 N N . ILE A 1 82 ? -2.081 0.348 -3.763 1.00 98.38 82 ILE A N 1
ATOM 664 C CA . ILE A 1 82 ? -2.184 -0.853 -2.940 1.00 98.38 82 ILE A CA 1
ATOM 665 C C . ILE A 1 82 ? -3.518 -1.533 -3.219 1.00 98.38 82 ILE A C 1
ATOM 667 O O . ILE A 1 82 ? -4.576 -0.973 -2.935 1.00 98.38 82 ILE A O 1
ATOM 671 N N . TYR A 1 83 ? -3.463 -2.750 -3.750 1.00 98.12 83 TYR A N 1
ATOM 672 C CA . TYR A 1 83 ? -4.634 -3.551 -4.089 1.00 98.12 83 TYR A CA 1
ATOM 673 C C . TYR A 1 83 ? -4.896 -4.643 -3.055 1.00 98.12 83 TYR A C 1
ATOM 675 O O . TYR A 1 83 ? -3.968 -5.251 -2.508 1.00 98.12 83 TYR A O 1
ATOM 683 N N . ALA A 1 84 ? -6.173 -4.946 -2.835 1.00 97.94 84 ALA A N 1
ATOM 684 C CA . ALA A 1 84 ? -6.579 -6.170 -2.168 1.00 97.94 84 ALA A CA 1
ATOM 685 C C . ALA A 1 84 ? -6.429 -7.356 -3.126 1.00 97.94 84 ALA A C 1
ATOM 687 O O . ALA A 1 84 ? -6.924 -7.323 -4.248 1.00 97.94 84 ALA A O 1
ATOM 688 N N . PHE A 1 85 ? -5.821 -8.443 -2.660 1.00 97.75 85 PHE A N 1
ATOM 689 C CA . PHE A 1 85 ? -5.698 -9.665 -3.457 1.00 97.75 85 PHE A CA 1
ATOM 690 C C . PHE A 1 85 ? -7.034 -10.374 -3.699 1.00 97.75 85 PHE A C 1
ATOM 692 O O . PHE A 1 85 ? -7.195 -11.062 -4.702 1.00 97.75 85 PHE A O 1
ATOM 699 N N . GLY A 1 86 ? -7.988 -10.219 -2.773 1.00 95.88 86 GLY A N 1
ATOM 700 C CA . GLY A 1 86 ? -9.314 -10.822 -2.876 1.00 95.88 86 GLY A CA 1
ATOM 701 C C . GLY A 1 86 ? -9.245 -12.342 -3.031 1.00 95.88 86 GLY A C 1
ATOM 702 O O . GLY A 1 86 ? -8.710 -13.040 -2.170 1.00 95.88 86 GLY A O 1
ATOM 703 N N . GLU A 1 87 ? -9.791 -12.838 -4.138 1.00 95.50 87 GLU A N 1
ATOM 704 C CA . GLU A 1 87 ? -9.850 -14.266 -4.482 1.00 95.50 87 GLU A CA 1
ATOM 705 C C . GLU A 1 87 ? -8.609 -14.765 -5.249 1.00 95.50 87 GLU A C 1
ATOM 707 O O . GLU A 1 87 ? -8.560 -15.918 -5.682 1.00 95.50 87 GLU A O 1
ATOM 712 N N . GLY A 1 88 ? -7.596 -13.912 -5.405 1.00 96.62 88 GLY A N 1
ATOM 713 C CA . GLY A 1 88 ? -6.341 -14.210 -6.082 1.00 96.62 88 GLY A CA 1
ATOM 714 C C . GLY A 1 88 ? -6.349 -13.904 -7.576 1.00 96.62 88 GLY A C 1
ATOM 715 O O . GLY A 1 88 ? -7.271 -13.275 -8.091 1.00 96.62 88 GLY A O 1
ATOM 716 N N . TYR A 1 89 ? -5.298 -14.341 -8.278 1.00 97.25 89 TYR A N 1
ATOM 717 C CA . TYR A 1 89 ? -5.163 -14.081 -9.710 1.00 97.25 89 TYR A CA 1
ATOM 718 C C . TYR A 1 89 ? -6.248 -14.784 -10.520 1.00 97.25 89 TYR A C 1
ATOM 720 O O . TYR A 1 89 ? -6.496 -15.977 -10.333 1.00 97.25 89 TYR A O 1
ATOM 728 N N . LYS A 1 90 ? -6.845 -14.061 -11.460 1.00 96.00 90 LYS A N 1
ATOM 729 C CA . LYS A 1 90 ? -7.931 -14.457 -12.354 1.00 96.00 90 LYS A CA 1
ATOM 730 C C . LYS A 1 90 ? -7.542 -14.172 -13.798 1.00 96.00 90 LYS A C 1
ATOM 732 O O . LYS A 1 90 ? -6.574 -13.466 -14.073 1.00 96.00 90 LYS A O 1
ATOM 737 N N . GLU A 1 91 ? -8.317 -14.742 -14.710 1.00 96.06 91 GLU A N 1
ATOM 738 C CA . GLU A 1 91 ? -8.245 -14.378 -16.123 1.00 96.06 91 GLU A CA 1
ATOM 739 C C . GLU A 1 91 ? -8.770 -12.960 -16.344 1.00 96.06 91 GLU A C 1
ATOM 741 O O . GLU A 1 91 ? -9.568 -12.494 -15.539 1.00 96.06 91 GLU A O 1
ATOM 746 N N . GLU A 1 92 ? -8.361 -12.259 -17.402 1.00 91.38 92 GLU A N 1
ATOM 747 C CA . GLU A 1 92 ? -8.888 -10.915 -17.712 1.00 91.38 92 GLU A CA 1
ATOM 748 C C . GLU A 1 92 ? -10.424 -10.940 -17.822 1.00 91.38 92 GLU A C 1
ATOM 750 O O . GLU A 1 92 ? -11.134 -10.187 -17.154 1.00 91.38 92 GLU A O 1
ATOM 755 N N . GLY A 1 93 ? -10.958 -11.925 -18.550 1.00 87.69 93 GLY A N 1
ATOM 756 C CA . GLY A 1 93 ? -12.398 -12.123 -18.683 1.00 87.69 93 GLY A CA 1
ATOM 757 C C . GLY A 1 93 ? -13.075 -10.952 -19.405 1.00 87.69 93 GLY A C 1
ATOM 758 O O . GLY A 1 93 ? -12.582 -10.476 -20.420 1.00 87.69 93 GLY A O 1
ATOM 759 N N . LYS A 1 94 ? -14.250 -10.532 -18.919 1.00 87.00 94 LYS A N 1
ATOM 760 C CA . LYS A 1 94 ? -15.019 -9.387 -19.455 1.00 87.00 94 LYS A CA 1
ATOM 761 C C . LYS A 1 94 ? -15.163 -8.232 -18.453 1.00 87.00 94 LYS A C 1
ATOM 763 O O . LYS A 1 94 ? -15.863 -7.265 -18.737 1.00 87.00 94 LYS A O 1
ATOM 768 N N . GLU A 1 95 ? -14.589 -8.377 -17.264 1.00 87.62 95 GLU A N 1
ATOM 769 C CA . GLU A 1 95 ? -14.678 -7.401 -16.174 1.00 87.62 95 GLU A CA 1
ATOM 770 C C . GLU A 1 95 ? -13.495 -6.423 -16.247 1.00 87.62 95 GLU A C 1
ATOM 772 O O . GLU A 1 95 ? -12.449 -6.767 -16.790 1.00 87.62 95 GLU A O 1
ATOM 777 N N . ASP A 1 96 ? -13.634 -5.218 -15.681 1.00 89.62 96 ASP A N 1
ATOM 778 C CA . ASP A 1 96 ? -12.515 -4.267 -15.543 1.00 89.62 96 ASP A CA 1
ATOM 779 C C . ASP A 1 96 ? -11.568 -4.730 -14.421 1.00 89.62 96 ASP A C 1
ATOM 781 O O . ASP A 1 96 ? -11.662 -4.296 -13.269 1.00 89.62 96 ASP A O 1
ATOM 785 N N . ARG A 1 97 ? -10.690 -5.682 -14.754 1.00 93.94 97 ARG A N 1
ATOM 786 C CA . ARG A 1 97 ? -9.651 -6.218 -13.865 1.00 93.94 97 ARG A CA 1
ATOM 787 C C . ARG A 1 97 ? -8.328 -5.487 -14.060 1.00 93.94 97 ARG A C 1
ATOM 789 O O . ARG A 1 97 ? -8.009 -5.004 -15.142 1.00 93.94 97 ARG A O 1
ATOM 796 N N . MET A 1 98 ? -7.522 -5.446 -13.002 1.00 93.94 98 MET A N 1
ATOM 797 C CA . MET A 1 98 ? -6.147 -4.960 -13.095 1.00 93.94 98 MET A CA 1
ATOM 798 C C . MET A 1 98 ? -5.248 -6.120 -13.523 1.00 93.94 98 MET A C 1
ATOM 800 O O . MET A 1 98 ? -5.060 -7.055 -12.748 1.00 93.94 98 MET A O 1
ATOM 804 N N . CYS A 1 99 ? -4.719 -6.064 -14.743 1.00 94.50 99 CYS A N 1
ATOM 805 C CA . CYS A 1 99 ? -3.807 -7.065 -15.295 1.00 94.50 99 CYS A CA 1
ATOM 806 C C . CYS A 1 99 ? -2.353 -6.593 -15.262 1.00 94.50 99 CYS A C 1
ATOM 808 O O . CYS A 1 99 ? -2.069 -5.406 -15.434 1.00 94.50 99 CYS A O 1
ATOM 810 N N . PHE A 1 100 ? -1.441 -7.536 -15.051 1.00 93.69 100 PHE A N 1
ATOM 811 C CA . PHE A 1 100 ? -0.009 -7.285 -14.937 1.00 93.69 100 PHE A CA 1
ATOM 812 C C . PHE A 1 100 ? 0.705 -7.768 -16.207 1.00 93.69 100 PHE A C 1
ATOM 814 O O . PHE A 1 100 ? 0.675 -8.959 -16.528 1.00 93.69 100 PHE A O 1
ATOM 821 N N . ASP A 1 101 ? 1.305 -6.825 -16.945 1.00 90.81 101 ASP A N 1
ATOM 822 C CA . ASP A 1 101 ? 1.995 -7.065 -18.228 1.00 90.81 101 ASP A CA 1
ATOM 823 C C . ASP A 1 101 ? 3.262 -7.931 -18.060 1.00 90.81 101 ASP A C 1
ATOM 825 O O . ASP A 1 101 ? 3.727 -8.562 -19.008 1.00 90.81 101 ASP A O 1
ATOM 829 N N . ASP A 1 102 ? 3.839 -7.954 -16.858 1.00 92.19 102 ASP A N 1
ATOM 830 C CA . ASP A 1 102 ? 5.031 -8.720 -16.485 1.00 92.19 102 ASP A CA 1
ATOM 831 C C . ASP A 1 102 ? 4.731 -10.182 -16.102 1.00 92.19 102 ASP A C 1
ATOM 833 O O . ASP A 1 102 ? 5.652 -10.962 -15.854 1.00 92.19 102 ASP A O 1
ATOM 837 N N . MET A 1 103 ? 3.458 -10.584 -16.102 1.00 93.50 103 MET A N 1
ATOM 838 C CA . MET A 1 103 ? 3.012 -11.947 -15.814 1.00 93.50 103 MET A CA 1
ATOM 839 C C . MET A 1 103 ? 2.420 -12.624 -17.057 1.00 93.50 103 MET A C 1
ATOM 841 O O . MET A 1 103 ? 1.691 -12.015 -17.837 1.00 93.50 103 MET A O 1
ATOM 845 N N . ALA A 1 104 ? 2.679 -13.925 -17.220 1.00 94.25 104 ALA A N 1
ATOM 846 C CA . ALA A 1 104 ? 2.136 -14.697 -18.335 1.00 94.25 104 ALA A CA 1
ATOM 847 C C . ALA A 1 104 ? 0.607 -14.914 -18.195 1.00 94.25 104 ALA A C 1
ATOM 849 O O . ALA A 1 104 ? 0.159 -15.413 -17.156 1.00 94.25 104 ALA A O 1
ATOM 850 N N . PRO A 1 105 ? -0.199 -14.614 -19.233 1.00 93.44 105 PRO A N 1
ATOM 851 C CA . PRO A 1 105 ? -1.619 -14.976 -19.283 1.00 93.44 105 PRO A CA 1
ATOM 852 C C . PRO A 1 105 ? -1.841 -16.509 -19.221 1.00 93.44 105 PRO A C 1
ATOM 854 O O . PRO A 1 105 ? -0.919 -17.275 -19.509 1.00 93.44 105 PRO A O 1
ATOM 857 N N . PRO A 1 106 ? -3.055 -17.003 -18.890 1.00 93.88 106 PRO A N 1
ATOM 858 C CA . PRO A 1 106 ? -4.298 -16.243 -18.807 1.00 93.88 106 PRO A CA 1
ATOM 859 C C . PRO A 1 106 ? -4.574 -15.654 -17.423 1.00 93.88 106 PRO A C 1
ATOM 861 O O . PRO A 1 106 ? -5.307 -14.685 -17.350 1.00 93.88 106 PRO A O 1
ATOM 864 N N . ARG A 1 107 ? -4.004 -16.192 -16.332 1.00 95.88 107 ARG A N 1
ATOM 865 C CA . ARG A 1 107 ? -4.298 -15.763 -14.949 1.00 95.88 107 ARG A CA 1
ATOM 866 C C . ARG A 1 107 ? -3.299 -14.732 -14.422 1.00 95.88 107 ARG A C 1
ATOM 868 O O . ARG A 1 107 ? -2.572 -15.005 -13.470 1.00 95.88 107 ARG A O 1
ATOM 875 N N . ASN A 1 108 ? -3.271 -13.560 -15.041 1.00 96.31 108 ASN A N 1
ATOM 876 C CA . ASN A 1 108 ? -2.367 -12.457 -14.702 1.00 96.31 108 ASN A CA 1
ATOM 877 C C . ASN A 1 108 ? -3.099 -11.200 -14.204 1.00 96.31 108 ASN A C 1
ATOM 879 O O . ASN A 1 108 ? -2.518 -10.118 -14.195 1.00 96.31 108 ASN A O 1
ATOM 883 N N . CYS A 1 109 ? -4.366 -11.322 -13.803 1.00 96.38 109 CYS A N 1
ATOM 884 C CA . CYS A 1 109 ? -5.178 -10.187 -13.375 1.00 96.38 109 CYS A CA 1
ATOM 885 C C . CYS A 1 109 ? -5.736 -10.375 -11.966 1.00 96.38 109 CYS A C 1
ATOM 887 O O . CYS A 1 109 ? -5.889 -11.500 -11.503 1.00 96.38 109 CYS A O 1
ATOM 889 N N . ILE A 1 110 ? -6.094 -9.288 -11.293 1.00 96.62 110 ILE A N 1
ATOM 890 C CA . ILE A 1 110 ? -6.847 -9.301 -10.032 1.00 96.62 110 ILE A CA 1
ATOM 891 C C . ILE A 1 110 ? -8.097 -8.434 -10.157 1.00 96.62 110 ILE A C 1
ATOM 893 O O . ILE A 1 110 ? -8.163 -7.528 -10.994 1.00 96.62 110 ILE A O 1
ATOM 897 N N . ASP A 1 111 ? -9.086 -8.688 -9.302 1.00 95.75 111 ASP A N 1
ATOM 898 C CA . ASP A 1 111 ? -10.223 -7.779 -9.178 1.00 95.75 111 ASP A CA 1
ATOM 899 C C . ASP A 1 111 ? -9.722 -6.402 -8.729 1.00 95.75 111 ASP A C 1
ATOM 901 O O . ASP A 1 111 ? -8.881 -6.280 -7.832 1.00 95.75 111 ASP A O 1
ATOM 905 N N . LYS A 1 112 ? -10.231 -5.351 -9.369 1.00 93.88 112 LYS A N 1
ATOM 906 C CA . LYS A 1 112 ? -9.772 -3.976 -9.171 1.00 93.88 112 LYS A CA 1
ATOM 907 C C . LYS A 1 112 ? -10.317 -3.398 -7.864 1.00 93.88 112 LYS A C 1
ATOM 909 O O . LYS A 1 112 ? -11.244 -2.596 -7.849 1.00 93.88 112 LYS A O 1
ATOM 914 N N . ASN A 1 113 ? -9.736 -3.836 -6.753 1.00 96.06 113 ASN A N 1
ATOM 915 C CA . ASN A 1 113 ? -10.078 -3.397 -5.406 1.00 96.06 113 ASN A CA 1
ATOM 916 C C . ASN A 1 113 ? -8.899 -2.632 -4.794 1.00 96.06 113 ASN A C 1
ATOM 918 O O . ASN A 1 113 ? -7.933 -3.232 -4.318 1.00 96.06 113 ASN A O 1
ATOM 922 N N . ILE A 1 114 ? -8.973 -1.304 -4.862 1.00 97.25 114 ILE A N 1
ATOM 923 C CA . ILE A 1 114 ? -7.938 -0.388 -4.381 1.00 97.25 114 ILE A CA 1
ATOM 924 C C . ILE A 1 114 ? -8.196 -0.099 -2.906 1.00 97.25 114 ILE A C 1
ATOM 926 O O . ILE A 1 114 ? -9.307 0.254 -2.527 1.00 97.25 114 ILE A O 1
ATOM 930 N N . LEU A 1 115 ? -7.170 -0.274 -2.076 1.00 98.12 115 LEU A N 1
ATOM 931 C CA . LEU A 1 115 ? -7.245 -0.055 -0.629 1.00 98.12 115 LEU A CA 1
ATOM 932 C C . LEU A 1 115 ? -6.646 1.283 -0.191 1.00 98.12 115 LEU A C 1
ATOM 934 O O . LEU A 1 115 ? -6.981 1.776 0.889 1.00 98.12 115 LEU A O 1
ATOM 938 N N . MET A 1 116 ? -5.675 1.775 -0.963 1.00 98.31 116 MET A N 1
ATOM 939 C CA . MET A 1 116 ? -4.985 3.043 -0.754 1.00 98.31 116 MET A CA 1
ATOM 940 C C . MET A 1 116 ? -4.145 3.382 -1.991 1.00 98.31 116 MET A C 1
ATOM 942 O O . MET A 1 116 ? -3.502 2.497 -2.567 1.00 98.31 116 MET A O 1
ATOM 946 N N . MET A 1 117 ? -4.084 4.656 -2.358 1.00 98.12 117 MET A N 1
ATOM 947 C CA . MET A 1 117 ? -3.108 5.204 -3.296 1.00 98.12 117 MET A CA 1
ATOM 948 C C . MET A 1 117 ? -2.151 6.142 -2.568 1.00 98.12 117 MET A C 1
ATOM 950 O O . MET A 1 117 ? -2.549 6.884 -1.674 1.00 98.12 117 MET A O 1
ATOM 954 N N . ILE A 1 118 ? -0.885 6.110 -2.971 1.00 97.62 118 ILE A N 1
ATOM 955 C CA . ILE A 1 118 ? 0.153 7.024 -2.505 1.00 97.62 118 ILE A CA 1
ATOM 956 C C . ILE A 1 118 ? 0.659 7.805 -3.713 1.00 97.62 118 ILE A C 1
ATOM 958 O O . ILE A 1 118 ? 1.308 7.243 -4.602 1.00 97.62 118 ILE A O 1
ATOM 962 N N . TRP A 1 119 ? 0.363 9.098 -3.733 1.00 95.31 119 TRP A N 1
ATOM 963 C CA . TRP A 1 119 ? 0.784 10.030 -4.767 1.00 95.31 119 TRP A CA 1
ATOM 964 C C . TRP A 1 119 ? 2.013 10.798 -4.323 1.00 95.31 119 TRP A C 1
ATOM 966 O O . TRP A 1 119 ? 2.077 11.303 -3.203 1.00 95.31 119 TRP A O 1
ATOM 976 N N . ARG A 1 120 ? 2.980 10.940 -5.226 1.00 91.25 120 ARG A N 1
ATOM 977 C CA . ARG A 1 120 ? 4.081 11.878 -5.039 1.00 91.25 120 ARG A CA 1
ATOM 978 C C . ARG A 1 120 ? 3.715 13.221 -5.658 1.00 91.25 120 ARG A C 1
ATOM 980 O O . ARG A 1 120 ? 3.409 13.301 -6.849 1.00 91.25 120 ARG A O 1
ATOM 987 N N . THR A 1 121 ? 3.777 14.282 -4.867 1.00 88.75 121 THR A N 1
ATOM 988 C CA . THR A 1 121 ? 3.464 15.634 -5.332 1.00 88.75 121 THR A CA 1
ATOM 989 C C . THR A 1 121 ? 4.683 16.279 -6.003 1.00 88.75 121 THR A C 1
ATOM 991 O O . THR A 1 121 ? 5.829 15.846 -5.840 1.00 88.75 121 THR A O 1
ATOM 994 N N . ARG A 1 122 ? 4.453 17.331 -6.801 1.00 85.44 122 ARG A N 1
ATOM 995 C CA . ARG A 1 122 ? 5.520 18.016 -7.562 1.00 85.44 122 ARG A CA 1
ATOM 996 C C . ARG A 1 122 ? 6.558 18.701 -6.670 1.00 85.44 122 ARG A C 1
ATOM 998 O O . ARG A 1 122 ? 7.709 18.825 -7.072 1.00 85.44 122 ARG A O 1
ATOM 1005 N N . ASP A 1 123 ? 6.154 19.132 -5.483 1.00 88.00 123 ASP A N 1
ATOM 1006 C CA . ASP A 1 123 ? 6.996 19.735 -4.446 1.00 88.00 123 ASP A CA 1
ATOM 1007 C C . ASP A 1 123 ? 7.728 18.691 -3.581 1.00 88.00 123 ASP A C 1
ATOM 1009 O O . ASP A 1 123 ? 8.474 19.054 -2.675 1.00 88.00 123 ASP A O 1
ATOM 1013 N N . GLY A 1 124 ? 7.575 17.396 -3.883 1.00 83.50 124 GLY A N 1
ATOM 1014 C CA . GLY A 1 124 ? 8.273 16.310 -3.194 1.00 83.50 124 GLY A CA 1
ATOM 1015 C C . GLY A 1 124 ? 7.561 15.782 -1.949 1.00 83.50 124 GLY A C 1
ATOM 1016 O O . GLY A 1 124 ? 8.127 14.939 -1.255 1.00 83.50 124 GLY A O 1
ATOM 1017 N N . GLY A 1 125 ? 6.337 16.241 -1.689 1.00 91.12 125 GLY A N 1
ATOM 1018 C CA . GLY A 1 125 ? 5.441 15.687 -0.683 1.00 91.12 125 GLY A CA 1
ATOM 1019 C C . GLY A 1 125 ? 4.792 14.367 -1.108 1.00 91.12 125 GLY A C 1
ATOM 1020 O O . GLY A 1 125 ? 5.035 13.822 -2.192 1.00 91.12 125 GLY A O 1
ATOM 1021 N N . VAL A 1 126 ? 3.963 13.847 -0.204 1.00 94.19 126 VAL A N 1
ATOM 1022 C CA . VAL A 1 126 ? 3.203 12.610 -0.382 1.00 94.19 126 VAL A CA 1
ATOM 1023 C C . VAL A 1 126 ? 1.750 12.864 0.000 1.00 94.19 126 VAL A C 1
ATOM 1025 O O . VAL A 1 126 ? 1.480 13.417 1.065 1.00 94.19 126 VAL A O 1
ATOM 1028 N N . GLU A 1 127 ? 0.832 12.438 -0.857 1.00 96.62 127 GLU A N 1
ATOM 1029 C CA . GLU A 1 127 ? -0.612 12.483 -0.633 1.00 96.62 127 GLU A CA 1
ATOM 1030 C C . GLU A 1 127 ? -1.174 11.058 -0.611 1.00 96.62 127 GLU A C 1
ATOM 1032 O O . GLU A 1 127 ? -0.747 10.197 -1.383 1.00 96.62 127 GLU A O 1
ATOM 1037 N N . TYR A 1 128 ? -2.113 10.809 0.301 1.00 97.75 128 TYR A N 1
ATOM 1038 C CA . TYR A 1 128 ? -2.765 9.514 0.472 1.00 97.75 128 TYR A CA 1
ATOM 1039 C C . TYR A 1 128 ? -4.245 9.628 0.104 1.00 97.75 128 TYR A C 1
ATOM 1041 O O . TYR A 1 128 ? -4.926 10.517 0.612 1.00 97.75 128 TYR A O 1
ATOM 1049 N N . ASP A 1 129 ? -4.725 8.711 -0.733 1.00 97.50 129 ASP A N 1
ATOM 1050 C CA . ASP A 1 129 ? -6.125 8.602 -1.170 1.00 97.50 129 ASP A CA 1
ATOM 1051 C C . ASP A 1 129 ? -6.656 7.190 -0.849 1.00 97.50 129 ASP A C 1
ATOM 1053 O O . ASP A 1 129 ? -5.884 6.224 -0.923 1.00 97.50 129 ASP A O 1
ATOM 1057 N N . PHE A 1 130 ? -7.919 7.056 -0.428 1.00 93.75 130 PHE A N 1
ATOM 1058 C CA . PHE A 1 130 ? -8.451 5.857 0.253 1.00 93.75 130 PHE A CA 1
ATOM 1059 C C . PHE A 1 130 ? -9.750 5.313 -0.333 1.00 93.75 130 PHE A C 1
ATOM 1061 O O . PHE A 1 130 ? -10.651 6.111 -0.668 1.00 93.75 130 PHE A O 1
#

Secondary structure (DSSP, 8-state):
-HHHHHHHHHHHHHHHHHHHHHHHSPP-EEEEEEETTEEEEEES---SSHHHHHHHHHHHHHHHHHHTT---SSS--SEEEEEE-TT--B--TTS-EEE-TTS-SSS-EEE--EEEEEEEPTTS-EEEE-

Sequence (130 aa):
MKRILFGCLFVVLIAIGTFFWLNNRSVTVIDGHYVRGSAQVIVNRLPLLDSSKVKWWENNQKAIREKFHIPQNGQDPLLIVIYAFGEGYKEEGKEDRMCFDDMAPPRNCIDKNILMMIWRTRDGGVEYDF

InterPro domains:
  IPR010351 Protein of unknown function DUF943 [PF06092] (2-128)